Protein AF-A0A7W6PT26-F1 (afdb_monomer_lite)

Sequence (129 aa):
MAIPAKMKAIFETAEKPLAVSPVVVQGDWAIAGWTQEGRGGRALLKKKSDGWSIHLCSGDGLKQADALKTMGLSSADATALASKLAEAEANVDAKTLALFASFEGTVMVEGADNPGGHDAHGAHKDHGK

Structure (mmCIF, N/CA/C/O backbone):
data_AF-A0A7W6PT26-F1
#
_entry.id   AF-A0A7W6PT26-F1
#
loop_
_atom_site.group_PDB
_atom_site.id
_atom_site.type_symbol
_atom_site.label_atom_id
_atom_site.label_alt_id
_atom_site.label_comp_id
_atom_site.label_asym_id
_atom_site.label_entity_id
_atom_site.label_seq_id
_atom_site.pdbx_PDB_ins_code
_atom_site.Cartn_x
_atom_site.Cartn_y
_atom_site.Cartn_z
_atom_site.occupancy
_atom_site.B_iso_or_equiv
_atom_site.auth_seq_id
_atom_site.auth_comp_id
_atom_site.auth_asym_id
_atom_site.auth_atom_id
_atom_site.pdbx_PDB_model_num
ATOM 1 N N . MET A 1 1 ? -11.452 -11.517 -6.270 1.00 48.16 1 MET A N 1
ATOM 2 C CA . MET A 1 1 ? -10.092 -11.245 -6.793 1.00 48.16 1 MET A CA 1
ATOM 3 C C . MET A 1 1 ? -10.084 -9.958 -7.634 1.00 48.16 1 MET A C 1
ATOM 5 O O . MET A 1 1 ? -9.815 -10.009 -8.822 1.00 48.16 1 MET A O 1
ATOM 9 N N . ALA A 1 2 ? -10.418 -8.798 -7.050 1.00 72.19 2 ALA A N 1
ATOM 10 C CA . ALA A 1 2 ? -10.715 -7.589 -7.838 1.00 72.19 2 ALA A CA 1
ATOM 11 C C . ALA A 1 2 ? -9.587 -6.538 -7.863 1.00 72.19 2 ALA A C 1
ATOM 13 O O . ALA A 1 2 ? -9.452 -5.831 -8.853 1.00 72.19 2 ALA A O 1
ATOM 14 N N . ILE A 1 3 ? -8.764 -6.444 -6.812 1.00 79.50 3 ILE A N 1
ATOM 15 C CA . ILE A 1 3 ? -7.767 -5.366 -6.671 1.00 79.50 3 ILE A CA 1
ATOM 16 C C . ILE A 1 3 ? -6.645 -5.452 -7.729 1.00 79.50 3 ILE A C 1
ATOM 18 O O . ILE A 1 3 ? -6.454 -4.468 -8.444 1.00 79.50 3 ILE A O 1
ATOM 22 N N . PRO A 1 4 ? -5.962 -6.602 -7.929 1.00 81.06 4 PRO A N 1
ATOM 23 C CA . PRO A 1 4 ? -4.899 -6.701 -8.934 1.00 81.06 4 PRO A CA 1
ATOM 24 C C . PRO A 1 4 ? -5.418 -6.479 -10.355 1.00 81.06 4 PRO A C 1
ATOM 26 O O . PRO A 1 4 ? -4.780 -5.797 -11.146 1.00 81.06 4 PRO A O 1
ATOM 29 N N . ALA A 1 5 ? -6.600 -7.022 -10.666 1.00 80.19 5 ALA A N 1
ATOM 30 C CA . ALA A 1 5 ? -7.228 -6.878 -11.975 1.00 80.19 5 ALA A CA 1
ATOM 31 C C . ALA A 1 5 ? -7.613 -5.420 -12.273 1.00 80.19 5 ALA A C 1
ATOM 33 O O . ALA A 1 5 ? -7.368 -4.946 -13.377 1.00 80.19 5 ALA A O 1
ATOM 34 N N . LYS A 1 6 ? -8.156 -4.689 -11.286 1.00 80.50 6 LYS A N 1
ATOM 35 C CA . LYS A 1 6 ? -8.442 -3.250 -11.415 1.00 80.50 6 LYS A CA 1
ATOM 36 C C . LYS A 1 6 ? -7.166 -2.452 -11.670 1.00 80.50 6 LYS A C 1
ATOM 38 O O . LYS A 1 6 ? -7.140 -1.638 -12.581 1.00 80.50 6 LYS A O 1
ATOM 43 N N . MET A 1 7 ? -6.105 -2.705 -10.904 1.00 80.31 7 MET A N 1
ATOM 44 C CA . MET A 1 7 ? -4.834 -1.998 -11.087 1.00 80.31 7 MET A CA 1
ATOM 45 C C . MET A 1 7 ? -4.198 -2.294 -12.441 1.00 80.31 7 MET A C 1
ATOM 47 O O . MET A 1 7 ? -3.741 -1.369 -13.102 1.00 80.31 7 MET A O 1
ATOM 51 N N . LYS A 1 8 ? -4.219 -3.556 -12.880 1.00 81.75 8 LYS A N 1
ATOM 52 C CA . LYS A 1 8 ? -3.745 -3.930 -14.214 1.00 81.75 8 LYS A CA 1
ATOM 53 C C . LYS A 1 8 ? -4.556 -3.231 -15.300 1.00 81.75 8 LYS A C 1
ATOM 55 O O . LYS A 1 8 ? -3.978 -2.597 -16.162 1.00 81.75 8 LYS A O 1
ATOM 60 N N . ALA A 1 9 ? -5.882 -3.220 -15.202 1.00 81.62 9 ALA A N 1
ATOM 61 C CA . ALA A 1 9 ? -6.719 -2.529 -16.181 1.00 81.62 9 ALA A CA 1
ATOM 62 C C . ALA A 1 9 ? -6.438 -1.014 -16.294 1.00 81.62 9 ALA A C 1
ATOM 64 O O . ALA A 1 9 ? -6.715 -0.435 -17.338 1.00 81.62 9 ALA A O 1
ATOM 65 N N . ILE A 1 10 ? -5.916 -0.376 -15.237 1.00 75.94 10 ILE A N 1
ATOM 66 C CA . ILE A 1 10 ? -5.649 1.072 -15.197 1.00 75.94 10 ILE A CA 1
ATOM 67 C C . ILE A 1 10 ? -4.189 1.406 -15.557 1.00 75.94 10 ILE A C 1
ATOM 69 O O . ILE A 1 10 ? -3.949 2.404 -16.230 1.00 75.94 10 ILE A O 1
ATOM 73 N N . PHE A 1 11 ? -3.216 0.602 -15.111 1.00 75.25 11 PHE A N 1
ATOM 74 C CA . PHE A 1 11 ? -1.780 0.907 -15.233 1.00 75.25 11 PHE A CA 1
ATOM 75 C C . PHE A 1 11 ? -0.974 -0.084 -16.090 1.00 75.25 11 PHE A C 1
ATOM 77 O O . PHE A 1 11 ? 0.152 0.232 -16.479 1.00 75.25 11 PHE A O 1
ATOM 84 N N . GLU A 1 12 ? -1.481 -1.294 -16.348 1.00 78.69 12 GLU A N 1
ATOM 85 C CA . GLU A 1 12 ? -0.791 -2.273 -17.197 1.00 78.69 12 GLU A CA 1
ATOM 86 C C . GLU A 1 12 ? -0.917 -1.865 -18.663 1.00 78.69 12 GLU A C 1
ATOM 88 O O . GLU A 1 12 ? -2.006 -1.581 -19.160 1.00 78.69 12 GLU A O 1
ATOM 93 N N . THR A 1 13 ? 0.210 -1.862 -19.369 1.00 73.44 13 THR A N 1
ATOM 94 C CA . THR A 1 13 ? 0.250 -1.685 -20.821 1.00 73.44 13 THR A CA 1
ATOM 95 C C . THR A 1 13 ? 0.754 -2.969 -21.469 1.00 73.44 13 THR A C 1
ATOM 97 O O . THR A 1 13 ? 1.447 -3.763 -20.833 1.00 73.44 13 THR A O 1
ATOM 100 N N . ALA A 1 14 ? 0.422 -3.183 -22.746 1.00 75.94 14 ALA A N 1
ATOM 101 C CA . ALA A 1 14 ? 0.795 -4.401 -23.475 1.00 75.94 14 ALA A CA 1
ATOM 102 C C . ALA A 1 14 ? 2.314 -4.660 -23.494 1.00 75.94 14 ALA A C 1
ATOM 104 O O . ALA A 1 14 ? 2.750 -5.804 -23.572 1.00 75.94 14 ALA A O 1
ATOM 105 N N . GLU A 1 15 ? 3.113 -3.599 -23.393 1.00 73.88 15 GLU A N 1
ATOM 106 C CA . GLU A 1 15 ? 4.573 -3.665 -23.397 1.00 73.88 15 GLU A CA 1
ATOM 107 C C . GLU A 1 15 ? 5.165 -3.862 -21.992 1.00 73.88 15 GLU A C 1
ATOM 109 O O . GLU A 1 15 ? 6.302 -4.312 -21.866 1.00 73.88 15 GLU A O 1
ATOM 114 N N . LYS A 1 16 ? 4.417 -3.533 -20.925 1.00 78.50 16 LYS A N 1
ATOM 115 C CA . LYS A 1 16 ? 4.939 -3.470 -19.551 1.00 78.50 16 LYS A CA 1
ATOM 116 C C . LYS A 1 16 ? 3.985 -4.141 -18.555 1.00 78.50 16 LYS A C 1
ATOM 118 O O . LYS A 1 16 ? 3.103 -3.470 -18.003 1.00 78.50 16 LYS A O 1
ATOM 123 N N . PRO A 1 17 ? 4.171 -5.444 -18.268 1.00 80.12 17 PRO A N 1
ATOM 124 C CA . PRO A 1 17 ? 3.322 -6.158 -17.323 1.00 80.12 17 PRO A CA 1
ATOM 125 C C . PRO A 1 17 ? 3.446 -5.557 -15.920 1.00 80.12 17 PRO A C 1
ATOM 127 O O . PRO A 1 17 ? 4.548 -5.297 -15.429 1.00 80.12 17 PRO A O 1
ATOM 130 N N . LEU A 1 18 ? 2.303 -5.352 -15.268 1.00 82.94 18 LEU A N 1
ATOM 131 C CA . LEU A 1 18 ? 2.228 -4.818 -13.913 1.00 82.94 18 LEU A CA 1
ATOM 132 C C . LEU A 1 18 ? 2.210 -5.984 -12.919 1.00 82.94 18 LEU A C 1
ATOM 134 O O . LEU A 1 18 ? 1.305 -6.829 -12.935 1.00 82.94 18 LEU A O 1
ATOM 138 N N . ALA A 1 19 ? 3.187 -6.023 -12.020 1.00 84.94 19 ALA A N 1
ATOM 139 C CA . ALA A 1 19 ? 3.182 -6.929 -10.882 1.00 84.94 19 ALA A CA 1
ATOM 140 C C . ALA A 1 19 ? 2.496 -6.237 -9.702 1.00 84.94 19 ALA A C 1
ATOM 142 O O . ALA A 1 19 ? 2.903 -5.155 -9.297 1.00 84.94 19 ALA A O 1
ATOM 143 N N . VAL A 1 20 ? 1.445 -6.847 -9.152 1.00 86.62 20 VAL A N 1
ATOM 144 C CA . VAL A 1 20 ? 0.704 -6.308 -8.001 1.00 86.62 20 VAL A CA 1
ATOM 145 C C . VAL A 1 20 ? 0.876 -7.266 -6.832 1.00 86.62 20 VAL A C 1
ATOM 147 O O . VAL A 1 20 ? 0.214 -8.302 -6.766 1.00 86.62 20 VAL A O 1
ATOM 150 N N . SER A 1 21 ? 1.809 -6.940 -5.947 1.00 81.69 21 SER A N 1
ATOM 151 C CA . SER A 1 21 ? 2.080 -7.639 -4.695 1.00 81.69 21 SER A CA 1
ATOM 152 C C . SER A 1 21 ? 2.994 -6.762 -3.826 1.00 81.69 21 SER A C 1
ATOM 154 O O . SER A 1 21 ? 3.931 -6.174 -4.371 1.00 81.69 21 SER A O 1
ATOM 156 N N . PRO A 1 22 ? 2.773 -6.667 -2.503 1.00 86.94 22 PRO A N 1
ATOM 157 C CA . PRO A 1 22 ? 1.743 -7.348 -1.717 1.00 86.94 22 PRO A CA 1
ATOM 158 C C . PRO A 1 22 ? 0.399 -6.603 -1.723 1.00 86.94 22 PRO A C 1
ATOM 160 O O . PRO A 1 22 ? 0.356 -5.397 -1.940 1.00 86.94 22 PRO A O 1
ATOM 163 N N . VAL A 1 23 ? -0.706 -7.308 -1.446 1.00 89.75 23 VAL A N 1
ATOM 164 C CA . VAL A 1 23 ? -2.035 -6.697 -1.245 1.00 89.75 23 VAL A CA 1
ATOM 165 C C . VAL A 1 23 ? -2.512 -6.974 0.174 1.00 89.75 23 VAL A C 1
ATOM 167 O O . VAL A 1 23 ? -2.736 -8.125 0.543 1.00 89.75 23 VAL A O 1
ATOM 170 N N . VAL A 1 24 ? -2.710 -5.917 0.955 1.00 90.88 24 VAL A N 1
ATOM 171 C CA . VAL A 1 24 ? -3.235 -5.977 2.321 1.00 90.88 24 VAL A CA 1
ATOM 172 C C . VAL A 1 24 ? -4.600 -5.315 2.380 1.00 90.88 24 VAL A C 1
ATOM 174 O O . VAL A 1 24 ? -4.821 -4.269 1.779 1.00 90.88 24 VAL A O 1
ATOM 177 N N . VAL A 1 25 ? -5.533 -5.936 3.098 1.00 90.75 25 VAL A N 1
ATOM 178 C CA . VAL A 1 25 ? -6.911 -5.453 3.228 1.00 90.75 25 VAL A CA 1
ATOM 179 C C . VAL A 1 25 ? -7.268 -5.342 4.708 1.00 90.75 25 VAL A C 1
ATOM 181 O O . VAL A 1 25 ? -7.019 -6.265 5.497 1.00 90.75 25 VAL A O 1
ATOM 184 N N . GLN A 1 26 ? -7.861 -4.211 5.076 1.00 90.19 26 GLN A N 1
ATOM 185 C CA . GLN A 1 26 ? -8.352 -3.910 6.413 1.00 90.19 26 GLN A CA 1
ATOM 186 C C . GLN A 1 26 ? -9.691 -3.174 6.313 1.00 90.19 26 GLN A C 1
ATOM 188 O O . GLN A 1 26 ? -9.747 -2.017 5.903 1.00 90.19 26 GLN A O 1
ATOM 193 N N . GLY A 1 27 ? -10.773 -3.864 6.681 1.00 87.44 27 GLY A N 1
ATOM 194 C CA . GLY A 1 27 ? -12.127 -3.316 6.604 1.00 87.44 27 GLY A CA 1
ATOM 195 C C . GLY A 1 27 ? -12.484 -2.876 5.182 1.00 87.44 27 GLY A C 1
ATOM 196 O O . GLY A 1 27 ? -12.472 -3.683 4.247 1.00 87.44 27 GLY A O 1
ATOM 197 N N . ASP A 1 28 ? -12.768 -1.585 5.029 1.00 90.00 28 ASP A N 1
ATOM 198 C CA . ASP A 1 28 ? -13.097 -0.942 3.753 1.00 90.00 28 ASP A CA 1
ATOM 199 C C . ASP A 1 28 ? -11.885 -0.314 3.049 1.00 90.00 28 ASP A C 1
ATOM 201 O O . ASP A 1 28 ? -12.040 0.406 2.064 1.00 90.00 28 ASP A O 1
ATOM 205 N N . TRP A 1 29 ? -10.671 -0.585 3.522 1.00 90.56 29 TRP A N 1
ATOM 206 C CA . TRP A 1 29 ? -9.433 -0.055 2.958 1.00 90.56 29 TRP A CA 1
ATOM 207 C C . TRP A 1 29 ? -8.490 -1.180 2.548 1.00 90.56 29 TRP A C 1
ATOM 209 O O . TRP A 1 29 ? -8.460 -2.255 3.149 1.00 90.56 29 TRP A O 1
ATOM 219 N N . ALA A 1 30 ? -7.709 -0.942 1.503 1.00 91.12 30 ALA A N 1
ATOM 220 C CA . ALA A 1 30 ? -6.694 -1.873 1.046 1.00 91.12 30 ALA A CA 1
ATOM 221 C C . ALA A 1 30 ? -5.468 -1.130 0.528 1.00 91.12 30 ALA A C 1
ATOM 223 O O . ALA A 1 30 ? -5.601 -0.093 -0.110 1.00 91.12 30 ALA A O 1
ATOM 224 N N . ILE A 1 31 ? -4.281 -1.677 0.761 1.00 90.00 31 ILE A N 1
ATOM 225 C CA . ILE A 1 31 ? -3.040 -1.187 0.162 1.00 90.00 31 ILE A CA 1
ATOM 226 C C . ILE A 1 31 ? -2.502 -2.279 -0.746 1.00 90.00 31 ILE A C 1
ATOM 228 O O . ILE A 1 31 ? -2.379 -3.432 -0.339 1.00 90.00 31 ILE A O 1
ATOM 232 N N . ALA A 1 32 ? -2.189 -1.911 -1.981 1.00 89.88 32 ALA A N 1
ATOM 233 C CA . ALA A 1 32 ? -1.592 -2.795 -2.961 1.00 89.88 32 ALA A CA 1
ATOM 234 C C . ALA A 1 32 ? -0.260 -2.211 -3.438 1.00 89.88 32 ALA A C 1
ATOM 236 O O . ALA A 1 32 ? -0.218 -1.148 -4.061 1.00 89.88 32 ALA A O 1
ATOM 237 N N . GLY A 1 33 ? 0.828 -2.913 -3.138 1.00 88.44 33 GLY A N 1
ATOM 238 C CA . GLY A 1 33 ? 2.131 -2.665 -3.735 1.00 88.44 33 GLY A CA 1
ATOM 239 C C . GLY A 1 33 ? 2.115 -3.087 -5.197 1.00 88.44 33 GLY A C 1
ATOM 240 O O . GLY A 1 33 ? 1.579 -4.144 -5.542 1.00 88.44 33 GLY A O 1
ATOM 241 N N . TRP A 1 34 ? 2.678 -2.257 -6.065 1.00 86.94 34 TRP A N 1
ATOM 242 C CA . TRP A 1 34 ? 2.801 -2.565 -7.481 1.00 86.94 34 TRP A CA 1
ATOM 243 C C . TRP A 1 34 ? 4.185 -2.214 -8.001 1.00 86.94 34 TRP A C 1
ATOM 245 O O . TRP A 1 34 ? 4.762 -1.205 -7.600 1.00 86.94 34 TRP A O 1
ATOM 255 N N . THR A 1 35 ? 4.710 -3.037 -8.904 1.00 85.69 35 THR A N 1
ATOM 256 C CA . THR A 1 35 ? 5.945 -2.778 -9.641 1.00 85.69 35 THR A CA 1
ATOM 257 C C . THR A 1 35 ? 5.753 -2.969 -11.140 1.00 85.69 35 THR A C 1
ATOM 259 O O . THR A 1 35 ? 5.012 -3.840 -11.595 1.00 85.69 35 THR A O 1
ATOM 262 N N . GLN A 1 36 ? 6.441 -2.142 -11.920 1.00 81.31 36 GLN A N 1
ATOM 263 C CA . GLN A 1 36 ? 6.490 -2.202 -13.375 1.00 81.31 36 GLN A CA 1
ATOM 264 C C . GLN A 1 36 ? 7.863 -1.710 -13.836 1.00 81.31 36 GLN A C 1
ATOM 266 O O . GLN A 1 36 ? 8.237 -0.577 -13.550 1.00 81.31 36 GLN A O 1
ATOM 271 N N . GLU A 1 37 ? 8.621 -2.560 -14.535 1.00 79.62 37 GLU A N 1
ATOM 272 C CA . GLU A 1 37 ? 9.883 -2.190 -15.205 1.00 79.62 37 GLU A CA 1
ATOM 273 C C . GLU A 1 37 ? 10.876 -1.398 -14.318 1.00 79.62 37 GLU A C 1
ATOM 275 O O . GLU A 1 37 ? 11.448 -0.391 -14.724 1.00 79.62 37 GLU A O 1
ATOM 280 N N . GLY A 1 38 ? 11.065 -1.821 -13.062 1.00 75.00 38 GLY A N 1
ATOM 281 C CA . GLY A 1 38 ? 11.977 -1.131 -12.139 1.00 75.00 38 GLY A CA 1
ATOM 282 C C . GLY A 1 38 ? 11.427 0.176 -11.558 1.00 75.00 38 GLY A C 1
ATOM 283 O O . GLY A 1 38 ? 12.180 0.957 -10.990 1.00 75.00 38 GLY A O 1
ATOM 284 N N . ARG A 1 39 ? 10.122 0.417 -11.675 1.00 77.06 39 ARG A N 1
ATOM 285 C CA . ARG A 1 39 ? 9.367 1.399 -10.891 1.00 77.06 39 ARG A CA 1
ATOM 286 C C . ARG A 1 39 ? 8.398 0.662 -9.987 1.00 77.06 39 ARG A C 1
ATOM 288 O O . ARG A 1 39 ? 7.971 -0.445 -10.311 1.00 77.06 39 ARG A O 1
ATOM 295 N N . GLY A 1 40 ? 8.024 1.266 -8.874 1.00 82.12 40 GLY A N 1
ATOM 296 C CA . GLY A 1 40 ? 6.964 0.728 -8.042 1.00 82.12 40 GLY A CA 1
ATOM 297 C C . GLY A 1 40 ? 6.433 1.751 -7.068 1.00 82.12 40 GLY A C 1
ATOM 298 O O . GLY A 1 40 ? 7.031 2.801 -6.894 1.00 82.12 40 GLY A O 1
ATOM 299 N N . GLY A 1 41 ? 5.309 1.444 -6.438 1.00 85.88 41 GLY A N 1
ATOM 300 C CA . GLY A 1 41 ? 4.699 2.292 -5.424 1.00 85.88 41 GLY A CA 1
ATOM 301 C C . GLY A 1 41 ? 3.636 1.534 -4.641 1.00 85.88 41 GLY A C 1
ATOM 302 O O . GLY A 1 41 ? 3.364 0.360 -4.904 1.00 85.88 41 GLY A O 1
ATOM 303 N N . ARG A 1 42 ? 3.015 2.212 -3.674 1.00 88.69 42 ARG A N 1
ATOM 304 C CA . ARG A 1 42 ? 1.865 1.684 -2.939 1.00 88.69 42 ARG A CA 1
ATOM 305 C C . ARG A 1 42 ? 0.609 2.421 -3.391 1.00 88.69 42 ARG A C 1
ATOM 307 O O . ARG A 1 42 ? 0.547 3.646 -3.361 1.00 88.69 42 ARG A O 1
ATOM 314 N N . ALA A 1 43 ? -0.396 1.675 -3.828 1.00 88.00 43 ALA A N 1
ATOM 315 C CA . ALA A 1 43 ? -1.714 2.211 -4.130 1.00 88.00 43 ALA A CA 1
ATOM 316 C C . ALA A 1 43 ? -2.632 1.972 -2.933 1.00 88.00 43 ALA A C 1
ATOM 318 O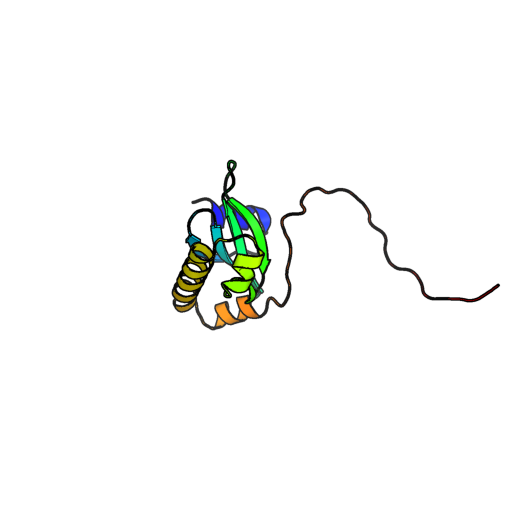 O . ALA A 1 43 ? -2.795 0.831 -2.499 1.00 88.00 43 ALA A O 1
ATOM 319 N N . LEU A 1 44 ? -3.241 3.032 -2.412 1.00 88.38 44 LEU A N 1
ATOM 320 C CA . LEU A 1 44 ? -4.331 2.935 -1.453 1.00 88.38 44 LEU A CA 1
ATOM 321 C C . LEU A 1 44 ? -5.643 2.829 -2.222 1.00 88.38 44 LEU A C 1
ATOM 323 O O . LEU A 1 44 ? -5.955 3.659 -3.075 1.00 88.38 44 LEU A O 1
ATOM 327 N N . LEU A 1 45 ? -6.428 1.817 -1.889 1.00 89.06 45 LEU A N 1
ATOM 328 C CA . LEU A 1 45 ? -7.752 1.577 -2.423 1.00 89.06 45 LEU A CA 1
ATOM 329 C C . LEU A 1 45 ? -8.782 1.662 -1.305 1.00 89.06 45 LEU A C 1
ATOM 331 O O . LEU A 1 45 ? -8.558 1.200 -0.184 1.00 89.06 45 LEU A O 1
ATOM 335 N N . LYS A 1 46 ? -9.947 2.200 -1.649 1.00 88.88 46 LYS A N 1
ATOM 336 C CA . LYS A 1 46 ? -11.123 2.230 -0.789 1.00 88.88 46 LYS A CA 1
ATOM 337 C C . LYS A 1 46 ? -12.217 1.364 -1.395 1.00 88.88 46 LYS A C 1
ATOM 339 O O . LYS A 1 46 ? -12.494 1.429 -2.596 1.00 88.88 46 LYS A O 1
ATOM 344 N N . LYS A 1 47 ? -12.850 0.556 -0.558 1.00 87.25 47 LYS A N 1
ATOM 345 C CA . LYS A 1 47 ? -14.035 -0.214 -0.900 1.00 87.25 47 LYS A CA 1
ATOM 346 C C . LYS A 1 47 ? -15.225 0.741 -0.977 1.00 87.25 47 LYS A C 1
ATOM 348 O O . LYS A 1 47 ? -15.564 1.416 -0.009 1.00 87.25 47 LYS A O 1
ATOM 353 N N . LYS A 1 48 ? -15.833 0.818 -2.154 1.00 84.00 48 LYS A N 1
ATOM 354 C CA . LYS A 1 48 ? -17.082 1.533 -2.435 1.00 84.00 48 LYS A CA 1
ATOM 355 C C . LYS A 1 48 ? -18.165 0.510 -2.795 1.00 84.00 48 LYS A C 1
ATOM 357 O O . LYS A 1 48 ? -17.867 -0.664 -3.023 1.00 84.00 48 LYS A O 1
ATOM 362 N N . SER A 1 49 ? -19.418 0.952 -2.873 1.00 78.94 49 SER A N 1
ATOM 363 C CA . SER A 1 49 ? -20.566 0.096 -3.215 1.00 78.94 49 SER A CA 1
ATOM 364 C C . SER A 1 49 ? -20.422 -0.602 -4.576 1.00 78.94 49 SER A C 1
ATOM 366 O O . SER A 1 49 ? -20.904 -1.716 -4.738 1.00 78.94 49 SER A O 1
ATOM 368 N N . ASP A 1 50 ? -19.712 0.028 -5.519 1.00 75.75 50 ASP A N 1
ATOM 369 C CA . ASP A 1 50 ? -19.434 -0.489 -6.871 1.00 75.75 50 ASP A CA 1
ATOM 370 C C . ASP A 1 50 ? -18.151 -1.354 -6.951 1.00 75.75 50 ASP A C 1
ATOM 372 O O . ASP A 1 50 ? -17.830 -1.964 -7.970 1.00 75.75 50 ASP A O 1
ATOM 376 N N . GLY A 1 51 ? -17.390 -1.443 -5.852 1.00 84.06 51 GLY A N 1
ATOM 377 C CA . GLY A 1 51 ? -16.154 -2.221 -5.759 1.00 84.06 51 GLY A CA 1
ATOM 378 C C . GLY A 1 51 ? -14.961 -1.418 -5.243 1.00 84.06 51 GLY A C 1
ATOM 379 O O . GLY A 1 51 ? -15.101 -0.410 -4.557 1.00 84.06 51 GLY A O 1
ATOM 380 N N . TRP A 1 52 ? -13.751 -1.891 -5.539 1.00 87.31 52 TRP A N 1
ATOM 381 C CA . TRP A 1 52 ? -12.515 -1.232 -5.111 1.00 87.31 52 TRP A CA 1
ATOM 382 C C . TRP A 1 52 ? -12.169 -0.071 -6.040 1.00 87.31 52 TRP A C 1
ATOM 384 O O . TRP A 1 52 ? -12.028 -0.273 -7.246 1.00 87.31 52 TRP A O 1
ATOM 394 N N . SER A 1 53 ? -12.008 1.121 -5.468 1.00 84.44 53 SER A N 1
ATOM 395 C CA . SER A 1 53 ? -11.562 2.329 -6.170 1.00 84.44 53 SER A CA 1
ATOM 396 C C . SER A 1 53 ? -10.188 2.752 -5.670 1.00 84.44 53 SER A C 1
ATOM 398 O O . SER A 1 53 ? -9.929 2.700 -4.467 1.00 84.44 53 SER A O 1
ATOM 400 N N . ILE A 1 54 ? -9.308 3.150 -6.588 1.00 83.75 54 ILE A N 1
ATOM 401 C CA . ILE A 1 54 ? -7.965 3.631 -6.255 1.00 83.75 54 ILE A CA 1
ATOM 402 C C . ILE A 1 54 ? -8.096 5.056 -5.738 1.00 83.75 54 ILE A C 1
ATOM 404 O O . ILE A 1 54 ? -8.494 5.948 -6.477 1.00 83.75 54 ILE A O 1
ATOM 408 N N . HIS A 1 55 ? -7.763 5.253 -4.470 1.00 83.69 55 HIS A N 1
ATOM 409 C CA . HIS A 1 55 ? -7.827 6.558 -3.837 1.00 83.69 55 HIS A CA 1
ATOM 410 C C . HIS A 1 55 ? -6.597 7.394 -4.209 1.00 83.69 55 HIS A C 1
ATOM 412 O O . HIS A 1 55 ? -6.724 8.516 -4.690 1.00 83.69 55 HIS A O 1
ATOM 418 N N . LEU A 1 56 ? -5.398 6.822 -4.054 1.00 79.50 56 LEU A N 1
ATOM 419 C CA . LEU A 1 56 ? -4.132 7.468 -4.413 1.00 79.50 56 LEU A CA 1
ATOM 420 C C . LEU A 1 56 ? -2.982 6.465 -4.509 1.00 79.50 56 LEU A C 1
ATOM 422 O O . LEU A 1 56 ? -3.037 5.385 -3.920 1.00 79.50 56 LEU A O 1
ATOM 426 N N . CYS A 1 57 ? -1.914 6.868 -5.192 1.00 79.75 57 CYS A N 1
ATOM 427 C CA . CYS A 1 57 ? -0.634 6.170 -5.213 1.00 79.75 57 CYS A CA 1
ATOM 428 C C . CYS A 1 57 ? 0.433 7.019 -4.506 1.00 79.75 57 CYS A C 1
ATOM 430 O O . CYS A 1 57 ? 0.674 8.160 -4.904 1.00 79.75 57 CYS A O 1
ATOM 432 N N . SER A 1 58 ? 1.084 6.453 -3.489 1.00 76.94 58 SER A N 1
ATOM 433 C CA . SER A 1 58 ? 2.156 7.094 -2.716 1.00 76.94 58 SER A CA 1
ATOM 434 C C . SER A 1 58 ? 3.276 6.107 -2.366 1.00 76.94 58 SER A C 1
ATOM 436 O O . SER A 1 58 ? 3.104 4.888 -2.420 1.00 76.94 58 SER A O 1
ATOM 438 N N . GLY A 1 59 ? 4.436 6.650 -1.990 1.00 78.25 59 GLY A N 1
ATOM 439 C CA . GLY A 1 59 ? 5.550 5.905 -1.401 1.00 78.25 59 GLY A CA 1
ATOM 440 C C . GLY A 1 59 ? 5.348 5.632 0.098 1.00 78.25 59 GLY A C 1
ATOM 441 O O . GLY A 1 59 ? 4.296 5.155 0.527 1.00 78.25 59 GLY A O 1
ATOM 442 N N . ASP A 1 60 ? 6.353 5.948 0.917 1.00 78.06 60 ASP A N 1
ATOM 443 C CA . ASP A 1 60 ? 6.401 5.588 2.347 1.00 78.06 60 ASP A CA 1
ATOM 444 C C . ASP A 1 60 ? 5.343 6.260 3.235 1.00 78.06 60 ASP A C 1
ATOM 446 O O . ASP A 1 60 ? 5.110 5.807 4.356 1.00 78.06 60 ASP A O 1
ATOM 450 N N . GLY A 1 61 ? 4.635 7.276 2.732 1.00 76.56 61 GLY A N 1
ATOM 451 C CA . GLY A 1 61 ? 3.521 7.895 3.452 1.00 76.56 61 GLY A CA 1
ATOM 452 C C . GLY A 1 61 ? 2.457 6.878 3.877 1.00 76.56 61 GLY A C 1
ATOM 453 O O . GLY A 1 61 ? 1.992 6.920 5.009 1.00 76.56 61 GLY A O 1
ATOM 454 N N . LEU A 1 62 ? 2.141 5.888 3.034 1.00 79.94 62 LEU A N 1
ATOM 455 C CA . LEU A 1 62 ? 1.106 4.883 3.321 1.00 79.94 62 LEU A CA 1
ATOM 456 C C . LEU A 1 62 ? 1.479 3.872 4.415 1.00 79.94 62 LEU A C 1
ATOM 458 O O . LEU A 1 62 ? 0.615 3.132 4.880 1.00 79.94 62 LEU A O 1
ATOM 462 N N . LYS A 1 63 ? 2.742 3.855 4.853 1.00 82.38 63 LYS A N 1
ATOM 463 C CA . LYS A 1 63 ? 3.193 3.037 5.988 1.00 82.38 63 LYS A CA 1
ATOM 464 C C . LYS A 1 63 ? 2.880 3.686 7.329 1.00 82.38 63 LYS A C 1
ATOM 466 O O . LYS A 1 63 ? 2.881 3.005 8.349 1.00 82.38 63 LYS A O 1
ATOM 471 N N . GLN A 1 64 ? 2.632 4.993 7.338 1.00 83.81 64 GLN A N 1
ATOM 472 C CA . GLN A 1 64 ? 2.384 5.739 8.560 1.00 83.81 64 GLN A CA 1
ATOM 473 C C . GLN A 1 64 ? 0.891 5.752 8.866 1.00 83.81 64 GLN A C 1
ATOM 475 O O . GLN A 1 64 ? 0.085 6.267 8.087 1.00 83.81 64 GLN A O 1
ATOM 480 N N . ALA A 1 65 ? 0.521 5.246 10.043 1.00 86.56 65 ALA A N 1
ATOM 481 C CA . ALA A 1 65 ? -0.857 5.315 10.519 1.00 86.56 65 ALA A CA 1
ATOM 482 C C . ALA A 1 65 ? -1.366 6.769 10.560 1.00 86.56 65 ALA A C 1
ATOM 484 O O . ALA A 1 65 ? -2.540 7.012 10.300 1.00 86.56 65 ALA A O 1
ATOM 485 N N . ASP A 1 66 ? -0.499 7.751 10.829 1.00 85.44 66 ASP A N 1
ATOM 486 C CA . ASP A 1 66 ? -0.838 9.178 10.769 1.00 85.44 66 ASP A CA 1
ATOM 487 C C . ASP A 1 66 ? -1.287 9.645 9.386 1.00 85.44 66 ASP A C 1
ATOM 489 O O . ASP A 1 66 ? -2.337 10.277 9.280 1.00 85.44 66 ASP A O 1
ATOM 493 N N . ALA A 1 67 ? -0.583 9.255 8.323 1.00 84.06 67 ALA A N 1
ATOM 494 C CA . ALA A 1 67 ? -0.995 9.586 6.962 1.00 84.06 67 ALA A CA 1
ATOM 495 C C . ALA A 1 67 ? -2.329 8.918 6.597 1.00 84.06 67 ALA A C 1
ATOM 497 O O . ALA A 1 67 ? -3.201 9.551 6.004 1.00 84.06 67 ALA A O 1
ATOM 498 N N . LEU A 1 68 ? -2.524 7.660 7.009 1.00 86.06 68 LEU A N 1
ATOM 499 C CA . LEU A 1 68 ? -3.784 6.943 6.813 1.00 86.06 68 LEU A CA 1
ATOM 500 C C . LEU A 1 68 ? -4.948 7.627 7.551 1.00 86.06 68 LEU A C 1
ATOM 502 O O . LEU A 1 68 ? -6.032 7.786 6.991 1.00 86.06 68 LEU A O 1
ATOM 506 N N . LYS A 1 69 ? -4.730 8.102 8.782 1.00 89.00 69 LYS A N 1
ATOM 507 C CA . LYS A 1 69 ? -5.730 8.885 9.527 1.00 89.00 69 LYS A CA 1
ATOM 508 C C . LYS A 1 69 ? -6.088 10.179 8.793 1.00 89.00 69 LYS A C 1
ATOM 510 O O . LYS A 1 69 ? -7.269 10.498 8.679 1.00 89.00 69 LYS A O 1
ATOM 515 N N . THR A 1 70 ? -5.105 10.885 8.229 1.00 83.38 70 THR A N 1
ATOM 516 C CA . THR A 1 70 ? -5.345 12.078 7.394 1.00 83.38 70 THR A CA 1
ATOM 517 C C . THR A 1 70 ? -6.172 11.765 6.143 1.00 83.38 70 THR A C 1
ATOM 519 O O . THR A 1 70 ? -6.941 12.609 5.696 1.00 83.38 70 THR A O 1
ATOM 522 N N . MET A 1 71 ? -6.084 10.543 5.612 1.00 79.88 71 MET A N 1
ATOM 523 C CA . MET A 1 71 ? -6.898 10.067 4.482 1.00 79.88 71 MET A CA 1
ATOM 524 C C . MET A 1 71 ? -8.329 9.666 4.880 1.00 79.88 71 MET A C 1
ATOM 526 O O . MET A 1 71 ? -9.136 9.297 4.026 1.00 79.88 71 MET A O 1
ATOM 530 N N . GLY A 1 72 ? -8.663 9.743 6.170 1.00 83.06 72 GLY A N 1
ATOM 531 C CA . GLY A 1 72 ? -9.988 9.433 6.699 1.00 83.06 72 GLY A CA 1
ATOM 532 C C . GLY A 1 72 ? -10.140 8.011 7.241 1.00 83.06 72 GLY A C 1
ATOM 533 O O . GLY A 1 72 ? -11.271 7.566 7.440 1.00 83.06 72 GLY A O 1
ATOM 534 N N . LEU A 1 73 ? -9.040 7.283 7.479 1.00 87.50 73 LEU A N 1
ATOM 535 C CA . LEU A 1 73 ? -9.089 6.018 8.214 1.00 87.50 73 LEU A CA 1
ATOM 536 C C . LEU A 1 73 ? -9.270 6.272 9.717 1.00 87.50 73 LEU A C 1
ATOM 538 O O . LEU A 1 73 ? -8.689 7.192 10.293 1.00 87.50 73 LEU A O 1
ATOM 542 N N . SER A 1 74 ? -10.025 5.395 10.380 1.00 89.31 74 SER A N 1
ATOM 543 C CA . SER A 1 74 ? -10.080 5.370 11.845 1.00 89.31 74 SER A CA 1
ATOM 544 C C . SER A 1 74 ? -8.732 4.936 12.416 1.00 89.31 74 SER A C 1
ATOM 546 O O . SER A 1 74 ? -8.037 4.124 11.813 1.00 89.31 74 SER A O 1
ATOM 548 N N . SER A 1 75 ? -8.371 5.410 13.612 1.00 88.06 75 SER A N 1
ATOM 549 C CA . SER A 1 75 ? -7.068 5.097 14.228 1.00 88.06 75 SER A CA 1
ATOM 550 C C . SER A 1 75 ? -6.799 3.585 14.349 1.00 88.06 75 SER A C 1
ATOM 552 O O . SER A 1 75 ? -5.676 3.129 14.121 1.00 88.06 75 SER A O 1
ATOM 554 N N . ALA A 1 76 ? -7.842 2.796 14.639 1.00 89.19 76 ALA A N 1
ATOM 555 C CA . ALA A 1 76 ? -7.758 1.337 14.707 1.00 89.19 76 ALA A CA 1
ATOM 556 C C . ALA A 1 76 ? -7.438 0.704 13.341 1.00 89.19 76 ALA A C 1
ATOM 558 O O . ALA A 1 76 ? -6.510 -0.097 13.242 1.00 89.19 76 ALA A O 1
ATOM 559 N N . ASP A 1 77 ? -8.150 1.103 12.283 1.00 89.88 77 ASP A N 1
ATOM 560 C CA . ASP A 1 77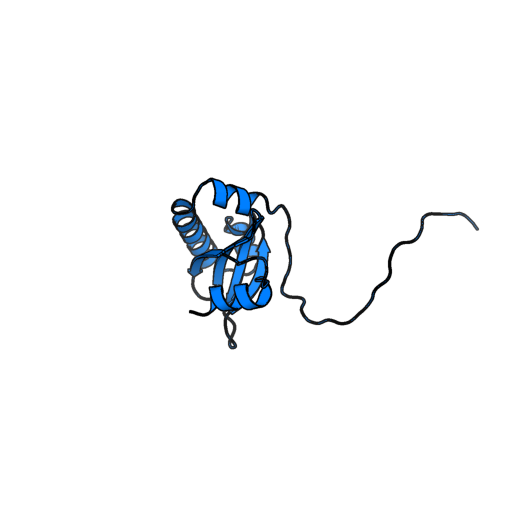 ? -7.915 0.593 10.928 1.00 89.88 77 ASP A CA 1
ATOM 561 C C . ASP A 1 77 ? -6.585 1.072 10.360 1.00 89.88 77 ASP A C 1
ATOM 563 O O . ASP A 1 77 ? -5.876 0.285 9.745 1.00 89.88 77 ASP A O 1
ATOM 567 N N . ALA A 1 78 ? -6.209 2.328 10.607 1.00 90.44 78 ALA A N 1
ATOM 568 C CA . ALA A 1 78 ? -4.924 2.879 10.198 1.00 90.44 78 ALA A CA 1
ATOM 569 C C . ALA A 1 78 ? -3.761 2.086 10.807 1.00 90.44 78 ALA A C 1
ATOM 571 O O . ALA A 1 78 ? -2.842 1.689 10.094 1.00 90.44 78 ALA A O 1
ATOM 572 N N . THR A 1 79 ? -3.828 1.799 12.110 1.00 90.75 79 THR A N 1
ATOM 573 C CA . THR A 1 79 ? -2.800 1.009 12.802 1.00 90.75 79 THR A CA 1
ATOM 574 C C . THR A 1 79 ? -2.780 -0.433 12.298 1.00 90.75 79 THR A C 1
ATOM 576 O O . THR A 1 79 ? -1.719 -0.948 11.961 1.00 90.75 79 THR A O 1
ATOM 579 N N . ALA A 1 80 ? -3.942 -1.083 12.182 1.00 91.25 80 ALA A N 1
ATOM 580 C CA . ALA A 1 80 ? -4.022 -2.461 11.700 1.00 91.25 80 ALA A CA 1
ATOM 581 C C . ALA A 1 80 ? -3.545 -2.605 10.245 1.00 91.25 80 ALA A C 1
ATOM 583 O O . ALA A 1 80 ? -2.856 -3.568 9.913 1.00 91.25 80 ALA A O 1
ATOM 584 N N . LEU A 1 81 ? -3.886 -1.648 9.378 1.00 90.06 81 LEU A N 1
ATOM 585 C CA . LEU A 1 81 ? -3.481 -1.638 7.975 1.00 90.06 81 LEU A CA 1
ATOM 586 C C . LEU A 1 81 ? -1.976 -1.381 7.832 1.00 90.06 81 LEU A C 1
ATOM 588 O O . LEU A 1 81 ? -1.329 -2.074 7.051 1.00 90.06 81 LEU A O 1
ATOM 592 N N . ALA A 1 82 ? -1.413 -0.455 8.615 1.00 90.00 82 ALA A N 1
ATOM 593 C CA . ALA A 1 82 ? 0.025 -0.197 8.651 1.00 90.00 82 ALA A CA 1
ATOM 594 C C . ALA A 1 82 ? 0.819 -1.420 9.142 1.00 90.00 82 ALA A C 1
ATOM 596 O O . ALA A 1 82 ? 1.801 -1.802 8.506 1.00 90.00 82 ALA A O 1
ATOM 597 N N . SER A 1 83 ? 0.368 -2.081 10.214 1.00 90.75 83 SER A N 1
ATOM 598 C CA . SER A 1 83 ? 1.003 -3.308 10.715 1.00 90.75 83 SER A CA 1
ATOM 599 C C . SER A 1 83 ? 0.963 -4.431 9.681 1.00 90.75 83 SER A C 1
ATOM 601 O O . SER A 1 83 ? 2.005 -4.991 9.348 1.00 90.75 83 SER A O 1
ATOM 603 N N . LYS A 1 84 ? -0.208 -4.689 9.083 1.00 90.44 84 LYS A N 1
ATOM 604 C CA . LYS A 1 84 ? -0.348 -5.686 8.011 1.00 90.44 84 LYS A CA 1
ATOM 605 C C . LYS A 1 84 ? 0.548 -5.375 6.820 1.00 90.44 84 LYS A C 1
ATOM 607 O O . LYS A 1 84 ? 1.122 -6.289 6.234 1.00 90.44 84 LYS A O 1
ATOM 612 N N . LEU A 1 85 ? 0.652 -4.100 6.441 1.00 87.88 85 LEU A N 1
ATOM 613 C CA . LEU A 1 85 ? 1.535 -3.673 5.363 1.00 87.88 85 LEU A CA 1
ATOM 614 C C . LEU A 1 85 ? 2.995 -3.972 5.706 1.00 87.88 85 LEU A C 1
ATOM 616 O O . LEU A 1 85 ? 3.691 -4.520 4.862 1.00 87.88 85 LEU A O 1
ATOM 620 N N . ALA A 1 86 ? 3.442 -3.675 6.926 1.00 88.06 86 ALA A N 1
ATOM 621 C CA . ALA A 1 86 ? 4.805 -3.967 7.365 1.00 88.06 86 ALA A CA 1
ATOM 622 C C . ALA A 1 86 ? 5.116 -5.475 7.344 1.00 88.06 86 ALA A C 1
ATOM 624 O O . ALA A 1 86 ? 6.176 -5.876 6.869 1.00 88.06 86 ALA A O 1
ATOM 625 N N . GLU A 1 87 ? 4.181 -6.318 7.790 1.00 89.00 87 GLU A N 1
ATOM 626 C CA . GLU A 1 87 ? 4.314 -7.781 7.723 1.00 89.00 87 GLU A CA 1
ATOM 627 C C . GLU A 1 87 ? 4.368 -8.290 6.276 1.00 89.00 87 GLU A C 1
ATOM 629 O O . GLU A 1 87 ? 5.162 -9.169 5.933 1.00 89.00 87 GLU A O 1
ATOM 634 N N . ALA A 1 88 ? 3.542 -7.722 5.399 1.00 88.38 88 ALA A N 1
ATOM 635 C CA . ALA A 1 88 ? 3.537 -8.093 3.994 1.00 88.38 88 ALA A CA 1
ATOM 636 C C . ALA A 1 88 ? 4.812 -7.623 3.279 1.00 88.38 88 ALA A C 1
ATOM 638 O O . ALA A 1 88 ? 5.385 -8.380 2.502 1.00 88.38 88 ALA A O 1
ATOM 639 N N . GLU A 1 89 ? 5.295 -6.416 3.581 1.00 83.69 89 GLU A N 1
ATOM 640 C CA . GLU A 1 89 ? 6.567 -5.880 3.092 1.00 83.69 89 GLU A CA 1
ATOM 641 C C . GLU A 1 89 ? 7.772 -6.677 3.604 1.00 83.69 89 GLU A C 1
ATOM 643 O O . GLU A 1 89 ? 8.752 -6.805 2.880 1.00 83.69 89 GLU A O 1
ATOM 648 N N . ALA A 1 90 ? 7.699 -7.287 4.789 1.00 86.44 90 ALA A N 1
ATOM 649 C CA . ALA A 1 90 ? 8.752 -8.181 5.274 1.00 86.44 90 ALA A CA 1
ATOM 650 C C . ALA A 1 90 ? 8.930 -9.435 4.394 1.00 86.44 90 ALA A C 1
ATOM 652 O O . ALA A 1 90 ? 10.003 -10.034 4.391 1.00 86.44 90 ALA A O 1
ATOM 653 N N . ASN A 1 91 ? 7.900 -9.815 3.630 1.00 83.31 91 ASN A N 1
ATOM 654 C CA . ASN A 1 91 ? 7.952 -10.911 2.658 1.00 83.31 91 ASN A CA 1
ATOM 655 C C . ASN A 1 91 ? 8.340 -10.443 1.242 1.00 83.31 91 ASN A C 1
ATOM 657 O O . ASN A 1 91 ? 8.355 -11.245 0.310 1.00 83.31 91 ASN A O 1
ATOM 661 N N . VAL A 1 92 ? 8.624 -9.152 1.059 1.00 83.25 92 VAL A N 1
ATOM 662 C CA . VAL A 1 92 ? 8.990 -8.554 -0.227 1.00 83.25 92 VAL A CA 1
ATOM 663 C C . VAL A 1 92 ? 10.499 -8.348 -0.277 1.00 83.25 92 VAL A C 1
ATOM 665 O O . VAL A 1 92 ? 11.110 -7.885 0.684 1.00 83.25 92 VAL A O 1
ATOM 668 N N . ASP A 1 93 ? 11.112 -8.638 -1.425 1.00 84.12 93 ASP A N 1
ATOM 669 C CA . ASP A 1 93 ? 12.536 -8.394 -1.633 1.00 84.12 93 ASP A CA 1
ATOM 670 C C . ASP A 1 93 ? 12.919 -6.934 -1.358 1.00 84.12 93 ASP A C 1
ATOM 672 O O . ASP A 1 93 ? 12.266 -5.998 -1.828 1.00 84.12 93 ASP A O 1
ATOM 676 N N . ALA A 1 94 ? 14.056 -6.725 -0.691 1.00 82.62 94 ALA A N 1
ATOM 677 C CA . ALA A 1 94 ? 14.569 -5.389 -0.381 1.00 82.62 94 ALA A CA 1
ATOM 678 C C . ALA A 1 94 ? 14.726 -4.501 -1.631 1.00 82.62 94 ALA A C 1
ATOM 680 O O . ALA A 1 94 ? 14.517 -3.291 -1.569 1.00 82.62 94 ALA A O 1
ATOM 681 N N . LYS A 1 95 ? 15.032 -5.104 -2.789 1.00 81.81 95 LYS A N 1
ATOM 682 C CA . LYS A 1 95 ? 15.086 -4.399 -4.076 1.00 81.81 95 LYS A CA 1
ATOM 683 C C . LYS A 1 95 ? 13.720 -3.837 -4.469 1.00 81.81 95 LYS A C 1
ATOM 685 O O . LYS A 1 95 ? 13.636 -2.699 -4.909 1.00 81.81 95 LYS A O 1
ATOM 690 N N . THR A 1 96 ? 12.657 -4.609 -4.276 1.00 81.00 96 THR A N 1
ATOM 691 C CA . THR A 1 96 ? 11.276 -4.203 -4.559 1.00 81.00 96 THR A CA 1
ATOM 692 C C . THR A 1 96 ? 10.790 -3.153 -3.558 1.00 81.00 96 THR A C 1
ATOM 694 O O . THR A 1 96 ? 10.173 -2.170 -3.962 1.00 81.00 96 THR A O 1
ATOM 697 N N . LEU A 1 97 ? 11.145 -3.286 -2.275 1.00 82.44 97 LEU A N 1
ATOM 698 C CA . LEU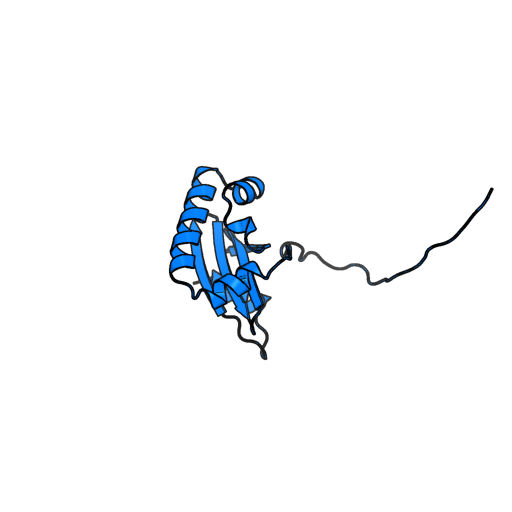 A 1 97 ? 10.872 -2.255 -1.267 1.00 82.44 97 LEU A CA 1
ATOM 699 C C . LEU A 1 97 ? 11.555 -0.926 -1.597 1.00 82.44 97 LEU A C 1
ATOM 701 O O . LEU A 1 97 ? 10.933 0.126 -1.462 1.00 82.44 97 LEU A O 1
ATOM 705 N N . ALA A 1 98 ? 12.802 -0.972 -2.073 1.00 82.38 98 ALA A N 1
ATOM 706 C CA . ALA A 1 98 ? 13.508 0.218 -2.529 1.00 82.38 98 ALA A CA 1
ATOM 707 C C . ALA A 1 98 ? 12.769 0.885 -3.695 1.00 82.38 98 ALA A C 1
ATOM 709 O O . ALA A 1 98 ? 12.593 2.094 -3.664 1.00 82.38 98 ALA A O 1
ATOM 710 N N . LEU A 1 99 ? 12.245 0.114 -4.658 1.00 80.69 99 LEU A N 1
ATOM 711 C CA . LEU A 1 99 ? 11.427 0.664 -5.747 1.00 80.69 99 LEU A CA 1
ATOM 712 C C . LEU A 1 99 ? 10.162 1.354 -5.235 1.00 80.69 99 LEU A C 1
ATOM 714 O O . LEU A 1 99 ? 9.834 2.437 -5.710 1.00 80.69 99 LEU A O 1
ATOM 718 N N . PHE A 1 100 ? 9.468 0.750 -4.266 1.00 78.25 100 PHE A N 1
ATOM 719 C CA . PHE A 1 100 ? 8.286 1.361 -3.660 1.00 78.25 100 PHE A CA 1
ATOM 720 C C . PHE A 1 100 ? 8.608 2.667 -2.925 1.00 78.25 100 PHE A C 1
ATOM 722 O O . PHE A 1 100 ? 7.767 3.567 -2.888 1.00 78.25 100 PHE A O 1
ATOM 729 N N . ALA A 1 101 ? 9.792 2.750 -2.313 1.00 75.25 101 ALA A N 1
ATOM 730 C CA . ALA A 1 101 ? 10.280 3.929 -1.603 1.00 75.25 101 ALA A CA 1
ATOM 731 C C . ALA A 1 101 ? 10.822 5.010 -2.549 1.00 75.25 101 ALA A C 1
ATOM 733 O O . ALA A 1 101 ? 10.658 6.194 -2.280 1.00 75.25 101 ALA A O 1
ATOM 734 N N . SER A 1 102 ? 11.392 4.614 -3.692 1.00 70.50 102 SER A N 1
ATOM 735 C CA . SER A 1 102 ? 11.859 5.522 -4.749 1.00 70.50 102 SER A CA 1
ATOM 736 C C . SER A 1 102 ? 10.728 6.288 -5.438 1.00 70.50 102 SER A C 1
ATOM 738 O O . SER A 1 102 ? 10.989 7.177 -6.246 1.00 70.50 102 SER A O 1
ATOM 740 N N . PHE A 1 103 ? 9.467 5.968 -5.141 1.00 66.12 103 PHE A N 1
ATOM 741 C CA . PHE A 1 103 ? 8.331 6.763 -5.582 1.00 66.12 103 PHE A CA 1
ATOM 742 C C . PHE A 1 103 ? 8.176 8.016 -4.708 1.00 66.12 103 PHE A C 1
ATOM 744 O O . PHE A 1 103 ? 7.307 8.098 -3.841 1.00 66.12 103 PHE A O 1
ATOM 751 N N . GLU A 1 104 ? 9.011 9.022 -4.975 1.00 54.25 104 GLU A N 1
ATOM 752 C CA . GLU A 1 104 ? 8.940 10.381 -4.405 1.00 54.25 104 GLU A C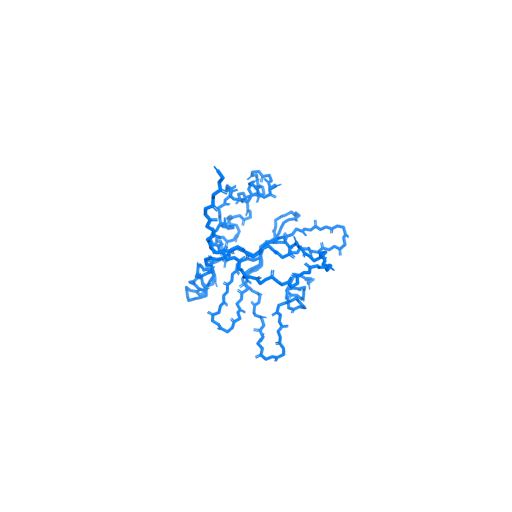A 1
ATOM 753 C C . GLU A 1 104 ? 7.831 11.239 -5.057 1.00 54.25 104 GLU A C 1
ATOM 755 O O . GLU A 1 104 ? 7.942 12.455 -5.185 1.00 54.25 104 GLU A O 1
ATOM 760 N N . GLY A 1 105 ? 6.742 10.609 -5.502 1.00 52.09 105 GLY A N 1
ATOM 761 C CA . GLY A 1 105 ? 5.588 11.283 -6.090 1.00 52.09 105 GLY A CA 1
ATOM 762 C C . GLY A 1 105 ? 4.296 10.826 -5.427 1.00 52.09 105 GLY A C 1
ATOM 763 O O . GLY A 1 105 ? 4.098 9.642 -5.182 1.00 52.09 105 GLY A O 1
ATOM 764 N N . THR A 1 106 ? 3.383 11.750 -5.147 1.00 51.38 106 THR A N 1
ATOM 765 C CA . THR A 1 106 ? 1.989 11.396 -4.854 1.00 51.38 106 THR A CA 1
ATOM 766 C C . THR A 1 106 ? 1.201 11.611 -6.133 1.00 51.38 106 THR A C 1
ATOM 768 O O . THR A 1 106 ? 1.021 12.748 -6.563 1.00 51.38 106 THR A O 1
ATOM 771 N N . VAL A 1 107 ? 0.746 10.528 -6.762 1.00 58.28 107 VAL A N 1
ATOM 772 C CA . VAL A 1 107 ? -0.163 10.610 -7.911 1.00 58.28 107 VAL A CA 1
ATOM 773 C C . VAL A 1 107 ? -1.569 10.343 -7.390 1.00 58.28 107 VAL A C 1
ATOM 775 O O . VAL A 1 107 ? -1.896 9.221 -6.995 1.00 58.28 107 VAL A O 1
ATOM 778 N N . MET A 1 108 ? -2.399 11.385 -7.352 1.00 52.53 108 MET A N 1
ATOM 779 C CA . MET A 1 108 ? -3.829 11.233 -7.087 1.00 52.53 108 MET A CA 1
ATOM 780 C C . MET A 1 108 ? -4.497 10.698 -8.354 1.00 52.53 108 MET A C 1
ATOM 782 O O . MET A 1 108 ? -4.474 11.348 -9.394 1.00 52.53 108 MET A O 1
ATOM 786 N N . VAL A 1 109 ? -5.036 9.482 -8.273 1.00 57.91 109 VAL A N 1
ATOM 787 C CA . VAL A 1 109 ? -5.690 8.795 -9.402 1.00 57.91 109 VAL A CA 1
ATOM 788 C C . VAL A 1 109 ? -7.199 9.048 -9.386 1.00 57.91 109 VAL A C 1
ATOM 790 O O . VAL A 1 109 ? -7.847 8.979 -10.429 1.00 57.91 109 VAL A O 1
ATOM 793 N N . GLU A 1 110 ? -7.770 9.426 -8.236 1.00 45.41 110 GLU A N 1
ATOM 794 C CA . GLU A 1 110 ? -9.155 9.887 -8.170 1.00 45.41 110 GLU A CA 1
ATOM 795 C C . GLU A 1 110 ? -9.238 11.358 -8.619 1.00 45.41 110 GLU A C 1
ATOM 797 O O . GLU A 1 110 ? -9.176 12.301 -7.836 1.00 45.41 110 GLU A O 1
ATOM 802 N N . GLY A 1 111 ? -9.308 11.494 -9.944 1.00 42.22 111 GLY A N 1
ATOM 803 C CA . GLY A 1 111 ? -9.509 12.709 -10.730 1.00 42.22 111 GLY A CA 1
ATOM 804 C C . GLY A 1 111 ? -9.794 12.356 -12.195 1.00 42.22 111 GLY A C 1
ATOM 805 O O . GLY A 1 111 ? -9.326 13.032 -13.104 1.00 42.22 111 GLY A O 1
ATOM 806 N N . ALA A 1 112 ? -10.516 11.256 -12.436 1.00 40.34 112 ALA A N 1
ATOM 807 C CA . ALA A 1 112 ? -11.078 10.925 -13.744 1.00 40.34 112 ALA A CA 1
ATOM 808 C C . ALA A 1 112 ? -12.499 11.497 -13.864 1.00 40.34 112 ALA A C 1
ATOM 810 O O . ALA A 1 112 ? -13.451 10.779 -14.145 1.00 40.34 112 ALA A O 1
ATOM 811 N N . ASP A 1 113 ? -12.615 12.800 -13.633 1.00 39.25 113 ASP A N 1
ATOM 812 C CA . ASP A 1 113 ? -13.608 13.635 -14.298 1.00 39.25 113 ASP A CA 1
ATOM 813 C C . ASP A 1 113 ? -12.770 14.608 -15.138 1.00 39.25 113 ASP A C 1
ATOM 815 O O . ASP A 1 113 ? -12.090 15.481 -14.607 1.00 39.25 113 ASP A O 1
ATOM 819 N N . ASN A 1 114 ? -12.683 14.379 -16.445 1.00 46.84 114 ASN A N 1
ATOM 820 C CA . ASN A 1 114 ? -12.004 15.274 -17.385 1.00 46.84 114 ASN A CA 1
ATOM 821 C C . ASN A 1 114 ? -12.955 15.477 -18.568 1.00 46.84 114 ASN A C 1
ATOM 823 O O . ASN A 1 114 ? -13.541 14.492 -19.027 1.00 46.84 114 ASN A O 1
ATOM 827 N N . PRO A 1 115 ? -13.111 16.710 -19.085 1.00 49.22 115 PRO A N 1
ATOM 828 C CA . PRO A 1 115 ? -12.057 17.225 -19.962 1.00 49.22 115 PRO A CA 1
ATOM 829 C C . PRO A 1 115 ? -11.880 18.756 -19.926 1.00 49.22 115 PRO A C 1
ATOM 831 O O . PRO A 1 115 ? -12.826 19.510 -20.148 1.00 49.22 115 PRO A O 1
ATOM 834 N N . GLY A 1 116 ? -10.647 19.246 -19.780 1.00 38.75 116 GLY A N 1
ATOM 835 C CA . GLY A 1 116 ? -10.376 20.655 -20.068 1.00 38.75 116 GLY A CA 1
ATOM 836 C C . GLY A 1 116 ? -8.908 21.057 -20.029 1.00 38.75 116 GLY A C 1
ATOM 837 O O . GLY A 1 116 ? -8.324 21.142 -18.959 1.00 38.75 116 GLY A O 1
ATOM 838 N N . GLY A 1 117 ? -8.369 21.406 -21.199 1.00 37.81 117 GLY A N 1
ATOM 839 C CA . GLY A 1 117 ? -7.337 22.438 -21.307 1.00 37.81 117 GLY A CA 1
ATOM 840 C C . GLY A 1 117 ? -5.897 21.954 -21.407 1.00 37.81 117 GLY A C 1
ATOM 841 O O . GLY A 1 117 ? -5.198 21.794 -20.414 1.00 37.81 117 GLY A O 1
ATOM 842 N N . HIS A 1 118 ? -5.446 21.828 -22.651 1.00 51.34 118 HIS A N 1
ATOM 843 C CA . HIS A 1 118 ? -4.083 22.169 -23.054 1.00 51.34 118 HIS A CA 1
ATOM 844 C C . HIS A 1 118 ? -3.762 23.635 -22.660 1.00 51.34 118 HIS A C 1
ATOM 846 O O . HIS A 1 118 ? -4.658 24.364 -22.248 1.00 51.34 118 HIS A O 1
ATOM 852 N N . ASP A 1 119 ? -2.505 24.042 -22.860 1.00 41.66 119 ASP A N 1
ATOM 853 C CA . ASP A 1 119 ? -1.933 25.402 -22.745 1.00 41.66 119 ASP A CA 1
ATOM 854 C C . ASP A 1 119 ? -1.196 25.649 -21.410 1.00 41.66 119 ASP A C 1
ATOM 856 O O . ASP A 1 119 ? -1.767 26.006 -20.388 1.00 41.66 119 ASP A O 1
ATOM 860 N N . ALA A 1 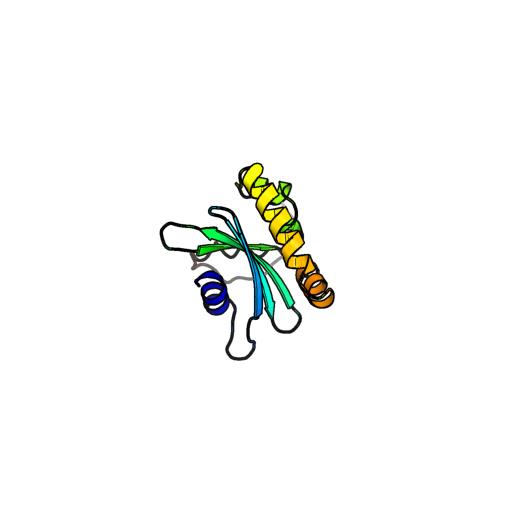120 ? 0.073 25.254 -21.271 1.00 44.47 120 ALA A N 1
ATOM 861 C CA . ALA A 1 120 ? 1.279 25.797 -21.916 1.00 44.47 120 ALA A CA 1
ATOM 862 C C . ALA A 1 120 ? 1.620 27.250 -21.511 1.00 44.47 120 ALA A C 1
ATOM 864 O O . ALA A 1 120 ? 1.001 28.209 -21.944 1.00 44.47 120 ALA A O 1
ATOM 865 N N . HIS A 1 121 ? 2.674 27.360 -20.693 1.00 47.62 121 HIS A N 1
ATOM 866 C CA . HIS A 1 121 ? 3.772 28.338 -20.733 1.00 47.62 121 HIS A CA 1
ATOM 867 C C . HIS A 1 121 ? 3.551 29.758 -21.305 1.00 47.62 121 HIS A C 1
ATOM 869 O O . HIS A 1 121 ? 3.433 29.952 -22.510 1.00 47.62 121 HIS A O 1
ATOM 875 N N . GLY A 1 122 ? 3.805 30.756 -20.449 1.00 39.16 122 GLY A N 1
ATOM 876 C CA . GLY A 1 122 ? 4.246 32.110 -20.819 1.00 39.16 122 GLY A CA 1
ATOM 877 C C . GLY A 1 122 ? 3.650 33.167 -19.882 1.00 39.16 122 GLY A C 1
ATOM 878 O O . GLY A 1 122 ? 2.489 33.078 -19.530 1.00 39.16 122 GLY A O 1
ATOM 879 N N . ALA A 1 123 ? 4.328 34.200 -19.400 1.00 45.00 123 ALA A N 1
ATOM 880 C CA . ALA A 1 123 ? 5.710 34.627 -19.474 1.00 45.00 123 ALA A CA 1
ATOM 881 C C . ALA A 1 123 ? 5.919 35.673 -18.357 1.00 45.00 123 ALA A C 1
ATOM 883 O O . ALA A 1 123 ? 4.989 36.324 -17.890 1.00 45.00 123 ALA A O 1
ATOM 884 N N . HIS A 1 124 ? 7.171 35.819 -17.948 1.00 50.00 124 HIS A N 1
ATOM 885 C CA . HIS A 1 124 ? 7.725 36.934 -17.181 1.00 50.00 124 HIS A CA 1
ATOM 886 C C . HIS A 1 124 ? 7.632 38.277 -17.957 1.00 50.00 124 HIS A C 1
ATOM 888 O O . HIS A 1 124 ? 7.657 38.223 -19.187 1.00 50.00 124 HIS A O 1
ATOM 894 N N . LYS A 1 125 ? 7.692 39.425 -17.233 1.00 45.66 125 LYS A N 1
ATOM 895 C CA . LYS A 1 125 ? 7.820 40.863 -17.657 1.00 45.66 125 LYS A CA 1
ATOM 896 C C . LYS A 1 125 ? 6.492 41.640 -17.806 1.00 45.66 125 LYS A C 1
ATOM 898 O O . LYS A 1 125 ? 5.547 41.076 -18.325 1.00 45.66 125 LYS A O 1
ATOM 903 N N . ASP A 1 126 ? 6.313 42.922 -17.454 1.00 45.72 126 ASP A N 1
ATOM 904 C CA . ASP A 1 126 ? 7.144 44.037 -16.945 1.00 45.72 126 ASP A CA 1
ATOM 905 C C . ASP A 1 126 ? 6.224 45.270 -16.652 1.00 45.72 126 ASP A C 1
ATOM 907 O O . ASP A 1 126 ? 5.111 45.324 -17.164 1.00 45.72 126 ASP A O 1
ATOM 911 N N . HIS A 1 127 ? 6.697 46.203 -15.809 1.00 41.53 127 HIS A N 1
ATOM 912 C CA . HIS A 1 127 ? 6.327 47.621 -15.554 1.00 41.53 127 HIS A CA 1
ATOM 913 C C . HIS A 1 127 ? 4.959 48.261 -15.921 1.00 41.53 127 HIS A C 1
ATOM 915 O O . HIS A 1 127 ? 4.536 48.293 -17.071 1.00 41.53 127 HIS A O 1
ATOM 921 N N . GLY A 1 128 ? 4.468 49.082 -14.972 1.00 49.06 128 GLY A N 1
ATOM 922 C CA . GLY A 1 128 ? 4.265 50.523 -15.221 1.00 49.06 128 GLY A CA 1
ATOM 923 C C . GLY A 1 128 ? 2.839 51.082 -15.132 1.00 49.06 128 GLY A C 1
ATOM 924 O O . GLY A 1 128 ? 2.011 50.824 -16.003 1.00 49.06 128 GLY A O 1
ATOM 925 N N . LYS A 1 129 ? 2.600 51.963 -14.151 1.00 47.78 129 LYS A N 1
ATOM 926 C CA . LYS A 1 129 ? 1.781 53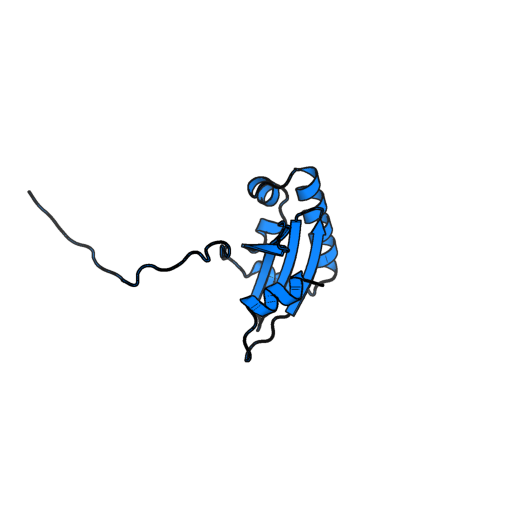.174 -14.312 1.00 47.78 129 LYS A CA 1
ATOM 927 C C . LYS A 1 129 ? 2.175 54.228 -13.283 1.00 47.78 129 LYS A C 1
ATOM 929 O O . LYS A 1 129 ? 2.439 53.830 -12.129 1.00 47.78 129 LYS A O 1
#

Secondary structure (DSSP, 8-state):
--HHHHHHHHH-BTTBPPEEEEEEEETTEEEEEEEETTEEEEEEEEEETTEEEEEEEESGGGG-HHHHHHTT--HHHHHHHHHHHHHHHHTS-HHHHHHHHS----B----------------------

InterPro domains:
  IPR060843 Copper uptake system-associated domain [NF033672] (2-105)

Organism: NCBI:txid451876

Radius of gyration: 17.73 Å; chains: 1; bounding box: 36×64×38 Å

Foldseek 3Di:
DVVVVVCCVVPPDPVKGKDWDDWDDFDQKIWIWIDIPQAIAIWIWGQDPVGIDTFKTHACLLLDLVSVVVVVDDSVRSVVNNVRVVVRCVVPDPSSSVNRNVRPDIGGPPPPPDDDDDDDDDDDDDDDD

pLDDT: mean 75.94, std 15.94, range [37.81, 91.25]